Protein AF-A0A1E5QWQ0-F1 (afdb_monomer_lite)

pLDDT: mean 81.3, std 10.13, range [53.28, 96.44]

Radius of gyration: 45.17 Å; chains: 1; bounding box: 93×36×106 Å

Secondary structure (DSSP, 8-state):
-HHHHHHHHHHHHHHHHHHHHHHHSPPGGGG-TT-THHHHHHHHHHHHHTSSSSHHHHHHHHHHHHHHHHHHHHHHHHIIIIIHHHHHHHHIIIIIHHHHHHHHHHHHHHHHHHHHHHHHHHHHHHHHHHHHHHHHHHHHHHHHHHHHHHHHHHHHHHHHTT-TT-PPPPPP---

Sequence (175 aa):
MQNLQTKLLYALQSEASTECDRYVRESPQFYSEGTFSIYQFRETLKQTSQAYDSSAMVESEPAIRQLLRLDFEPKIDRTIRQVFRQTINQTIKTNLIPMAKQMADNILQKYDVARENLKQTLEQEAKEKIAYNQQLTQKLKSDGIIYNQAVTNINSCLEAMEINGHDLPLVNIID

Foldseek 3Di:
DVVLVVVLCVLVVVLVVVLVVVLVDFDVVLVDPPPPLPVVLVVLVVVCVPDPDCVSVVVCVVVNVVSSCVRNVVSVVCCVPPNVVVSVVCCCVPRVPVVVVVVVVVVVVCVVVVVVVVVVVVVVVVVVVVVVVVVVLVVVLVVLVVVQVVQVVVQVVCVVVVVPDDRDDRDDNDD

Structure (mmCIF, N/CA/C/O backbone):
data_AF-A0A1E5QWQ0-F1
#
_entry.id   AF-A0A1E5QWQ0-F1
#
loop_
_atom_site.group_PDB
_atom_site.id
_atom_site.type_symbol
_atom_site.label_atom_id
_atom_site.label_alt_id
_atom_site.label_comp_id
_atom_site.label_asym_id
_atom_site.label_entity_id
_atom_site.label_seq_id
_atom_site.pdbx_PDB_ins_code
_atom_site.Cartn_x
_atom_site.Cartn_y
_atom_site.Cartn_z
_atom_site.occupancy
_atom_site.B_iso_or_equiv
_atom_site.auth_seq_id
_atom_site.auth_comp_id
_atom_site.auth_asym_id
_atom_site.auth_atom_id
_atom_site.pdbx_PDB_model_num
ATOM 1 N N . MET A 1 1 ? -4.546 1.358 -3.310 1.00 57.16 1 MET A N 1
ATOM 2 C CA . MET A 1 1 ? -4.169 1.632 -1.903 1.00 57.16 1 MET A CA 1
ATOM 3 C C . MET A 1 1 ? -5.272 2.327 -1.110 1.00 57.16 1 MET A C 1
ATOM 5 O O . MET A 1 1 ? -5.602 1.829 -0.047 1.00 57.16 1 MET A O 1
ATOM 9 N N . GLN A 1 2 ? -5.895 3.396 -1.620 1.00 66.81 2 GLN A N 1
ATOM 10 C CA . GLN A 1 2 ? -6.955 4.134 -0.906 1.00 66.81 2 GLN A CA 1
ATOM 11 C C . GLN A 1 2 ? -8.109 3.249 -0.398 1.00 66.81 2 GLN A C 1
ATOM 13 O O . GLN A 1 2 ? -8.475 3.333 0.765 1.00 66.81 2 GLN A O 1
ATOM 18 N N . ASN A 1 3 ? -8.597 2.310 -1.217 1.00 73.56 3 ASN A N 1
ATOM 19 C CA . ASN A 1 3 ? -9.657 1.370 -0.819 1.00 73.56 3 ASN A CA 1
ATOM 20 C C . ASN A 1 3 ? -9.264 0.490 0.393 1.00 73.56 3 ASN A C 1
ATOM 22 O O . ASN A 1 3 ? -10.087 0.243 1.270 1.00 73.56 3 ASN A O 1
ATOM 26 N N . LEU A 1 4 ? -7.990 0.077 0.476 1.00 68.88 4 LEU A N 1
ATOM 27 C CA . LEU A 1 4 ? -7.459 -0.712 1.595 1.00 68.88 4 LEU A CA 1
ATOM 28 C C . LEU A 1 4 ? -7.477 0.108 2.888 1.00 68.88 4 LEU A C 1
ATOM 30 O O . LEU A 1 4 ? -7.947 -0.362 3.919 1.00 68.88 4 LEU A O 1
ATOM 34 N N . GLN A 1 5 ? -6.994 1.348 2.810 1.00 72.06 5 GLN A N 1
ATOM 35 C CA . GLN A 1 5 ? -6.960 2.263 3.943 1.00 72.06 5 GLN A CA 1
ATOM 36 C C . GLN A 1 5 ? -8.375 2.576 4.445 1.00 72.06 5 GLN A C 1
ATOM 38 O O . GLN A 1 5 ? -8.621 2.502 5.645 1.00 72.06 5 GLN A O 1
ATOM 43 N N . THR A 1 6 ? -9.324 2.845 3.543 1.00 82.81 6 THR A N 1
ATOM 44 C CA . THR A 1 6 ? -10.722 3.116 3.908 1.00 82.81 6 THR A CA 1
ATOM 45 C C . THR A 1 6 ? -11.379 1.916 4.585 1.00 82.81 6 THR A C 1
ATOM 47 O O . THR A 1 6 ? -12.018 2.078 5.620 1.00 82.81 6 THR A O 1
ATOM 50 N N . LYS A 1 7 ? -11.197 0.700 4.053 1.00 76.00 7 LYS A N 1
ATOM 51 C CA . LYS A 1 7 ? -11.762 -0.516 4.660 1.00 76.00 7 LYS A CA 1
ATOM 52 C C . LYS A 1 7 ? -11.126 -0.854 6.006 1.00 76.00 7 LYS A C 1
ATOM 54 O O . LYS A 1 7 ? -11.833 -1.299 6.904 1.00 76.00 7 LYS A O 1
ATOM 59 N N . LEU A 1 8 ? -9.820 -0.627 6.156 1.00 74.00 8 LEU A N 1
ATOM 60 C CA . LEU A 1 8 ? -9.128 -0.789 7.434 1.00 74.00 8 LEU A CA 1
ATOM 61 C C . LEU A 1 8 ? -9.683 0.178 8.482 1.00 74.00 8 LEU A C 1
ATOM 63 O O . LEU A 1 8 ? -10.039 -0.249 9.576 1.00 74.00 8 LEU A O 1
ATOM 67 N N . LEU A 1 9 ? -9.773 1.465 8.134 1.00 82.31 9 LEU A N 1
ATOM 68 C CA . LEU A 1 9 ? -10.315 2.494 9.017 1.00 82.31 9 LEU A CA 1
ATOM 69 C C . LEU A 1 9 ? -11.755 2.173 9.410 1.00 82.31 9 LEU A C 1
ATOM 71 O O . LEU A 1 9 ? -12.080 2.241 10.588 1.00 82.31 9 LEU A O 1
ATOM 75 N N . TYR A 1 10 ? -12.583 1.745 8.454 1.00 85.19 10 TYR A N 1
ATOM 76 C CA . TYR A 1 10 ? -13.960 1.348 8.726 1.00 85.19 10 TYR A CA 1
ATOM 77 C C . TYR A 1 10 ? -14.046 0.155 9.686 1.00 85.19 10 TYR A C 1
ATOM 79 O O . TYR A 1 10 ? -14.800 0.207 10.652 1.00 85.19 10 TYR A O 1
ATOM 87 N N . ALA A 1 11 ? -13.254 -0.899 9.461 1.00 77.12 11 ALA A N 1
ATOM 88 C CA . ALA A 1 11 ? -13.236 -2.067 10.341 1.00 77.12 11 ALA A CA 1
ATOM 89 C C . ALA A 1 11 ? -12.795 -1.692 11.764 1.00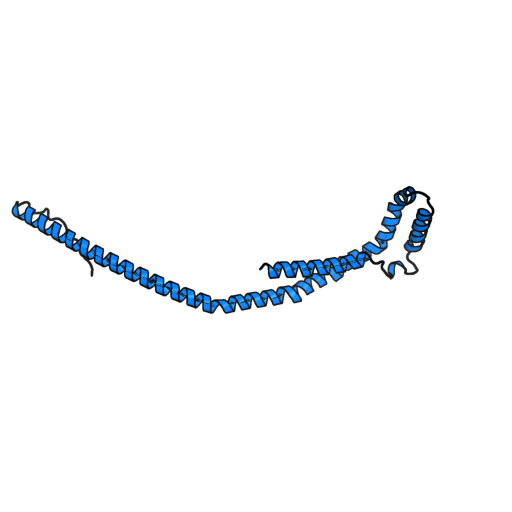 77.12 11 ALA A C 1
ATOM 91 O O . ALA A 1 11 ? -13.459 -2.051 12.729 1.00 77.12 11 ALA A O 1
ATOM 92 N N . LEU A 1 12 ? -11.722 -0.907 11.897 1.00 77.75 12 LEU A N 1
ATOM 93 C CA . LEU A 1 12 ? -11.245 -0.435 13.198 1.00 77.75 12 LEU A CA 1
ATOM 94 C C . LEU A 1 12 ? -12.269 0.467 13.895 1.00 77.75 12 LEU A C 1
ATOM 96 O O . LEU A 1 12 ? -12.480 0.329 15.096 1.00 77.75 12 LEU A O 1
ATOM 100 N N . GLN A 1 13 ? -12.916 1.366 13.154 1.00 83.81 13 GLN A N 1
ATOM 101 C CA . GLN A 1 13 ? -13.923 2.273 13.694 1.00 83.81 13 GLN A CA 1
ATOM 102 C C . GLN A 1 13 ? -15.173 1.516 14.148 1.00 83.81 13 GLN A C 1
ATOM 104 O O . GLN A 1 13 ? -15.656 1.765 15.245 1.00 83.81 13 GLN A O 1
ATOM 109 N N . SER A 1 14 ? -15.660 0.564 13.350 1.00 82.44 14 SER A N 1
ATOM 110 C CA . SER A 1 14 ? -16.807 -0.280 13.703 1.00 82.44 14 SER A CA 1
ATOM 111 C C . SER A 1 14 ? -16.547 -1.076 14.984 1.00 82.44 14 SER A C 1
ATOM 113 O O . SER A 1 14 ? -17.401 -1.141 15.870 1.00 82.44 14 SER A O 1
ATOM 115 N N . GLU A 1 15 ? -15.355 -1.656 15.108 1.00 77.50 15 GLU A N 1
ATOM 116 C CA . GLU A 1 15 ? -14.959 -2.411 16.297 1.00 77.50 15 GLU A CA 1
ATOM 117 C C . GLU A 1 15 ? -14.798 -1.507 17.523 1.00 77.50 15 GLU A C 1
ATOM 119 O O . GLU A 1 15 ? -15.318 -1.815 18.594 1.00 77.50 15 GLU A O 1
ATOM 124 N N . ALA A 1 16 ? -14.160 -0.345 17.362 1.00 76.19 16 ALA A N 1
ATOM 125 C CA . ALA A 1 16 ? -14.047 0.644 18.428 1.00 76.19 16 ALA A CA 1
ATOM 126 C C . ALA A 1 16 ? -15.427 1.134 18.897 1.00 76.19 16 ALA A C 1
ATOM 128 O O . ALA A 1 16 ? -15.674 1.195 20.097 1.00 76.19 16 ALA A O 1
ATOM 129 N N . SER A 1 17 ? -16.352 1.421 17.975 1.00 80.12 17 SER A N 1
ATOM 130 C CA . SER A 1 17 ? -17.729 1.807 18.303 1.00 80.12 17 SER A CA 1
ATOM 131 C C . SER A 1 17 ? -18.486 0.701 19.041 1.00 80.12 17 SER A C 1
ATOM 133 O O . SER A 1 17 ? -19.206 0.992 19.994 1.00 80.12 17 SER A O 1
ATOM 135 N N . THR A 1 18 ? -18.294 -0.560 18.646 1.00 76.50 18 THR A N 1
ATOM 136 C CA . THR A 1 18 ? -18.911 -1.717 19.316 1.00 76.50 18 THR A CA 1
ATOM 137 C C . THR A 1 18 ? -18.404 -1.877 20.748 1.00 76.50 18 THR A C 1
ATOM 139 O O . THR A 1 18 ? -19.190 -2.148 21.655 1.00 76.50 18 THR A O 1
ATOM 142 N N . GLU A 1 19 ? -17.107 -1.665 20.979 1.00 73.25 19 GLU A N 1
ATOM 143 C CA . GLU A 1 19 ? -16.548 -1.652 22.332 1.00 73.25 19 GLU A CA 1
ATOM 144 C C . GLU A 1 19 ? -17.023 -0.445 23.145 1.00 73.25 19 GLU A C 1
ATOM 146 O O . GLU A 1 19 ? -17.374 -0.604 24.312 1.00 73.25 19 GLU A O 1
ATOM 151 N N . CYS A 1 20 ? -17.118 0.743 22.540 1.00 71.75 20 CYS A N 1
ATOM 152 C CA . CYS A 1 20 ? -17.672 1.934 23.188 1.00 71.75 20 CYS A CA 1
ATOM 153 C C . CYS A 1 20 ? -19.104 1.712 23.706 1.00 71.75 20 CYS A C 1
ATOM 155 O O . CYS A 1 20 ? -19.395 2.082 24.843 1.00 71.75 20 CYS A O 1
ATOM 157 N N . ASP A 1 21 ? -19.973 1.056 22.928 1.00 73.06 21 ASP A N 1
ATOM 158 C CA . ASP A 1 21 ? -21.359 0.761 23.335 1.00 73.06 21 ASP A CA 1
ATOM 159 C C . ASP A 1 21 ? -21.428 -0.115 24.603 1.00 73.06 21 ASP A C 1
ATOM 161 O O . ASP A 1 21 ? -22.299 0.062 25.457 1.00 73.06 21 ASP A O 1
A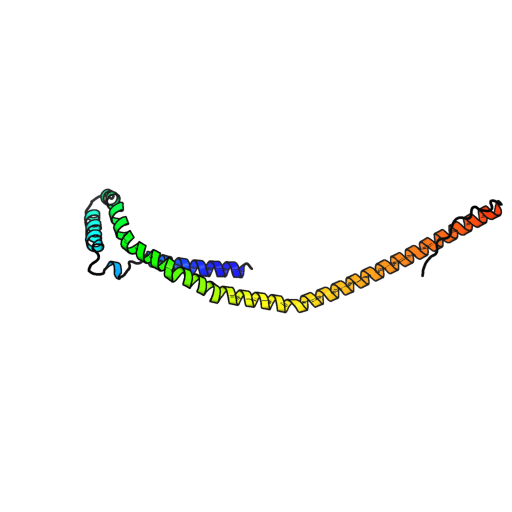TOM 165 N N . ARG A 1 22 ? -20.456 -1.018 24.797 1.00 69.19 22 ARG A N 1
ATOM 166 C CA . ARG A 1 22 ? -20.378 -1.878 25.994 1.00 69.19 22 ARG A CA 1
ATOM 167 C C . ARG A 1 22 ? -20.057 -1.109 27.275 1.00 69.19 22 ARG A C 1
ATOM 169 O O . ARG A 1 22 ? -20.392 -1.586 28.356 1.00 69.19 22 ARG A O 1
ATOM 176 N N . TYR A 1 23 ? -19.430 0.062 27.175 1.00 68.25 23 TYR A N 1
ATOM 177 C CA . TYR A 1 23 ? -19.156 0.910 28.336 1.00 68.25 23 TYR A CA 1
ATOM 178 C C . TYR A 1 23 ? -20.356 1.765 28.746 1.00 68.25 23 TYR A C 1
ATOM 180 O O . TYR A 1 23 ? -20.476 2.095 29.921 1.00 68.25 23 TYR A O 1
ATOM 188 N N . VAL A 1 24 ? -21.252 2.087 27.806 1.00 67.94 24 VAL A N 1
ATOM 189 C CA . VAL A 1 24 ? -22.477 2.860 28.078 1.00 67.94 24 VAL A CA 1
ATOM 190 C C . VAL A 1 24 ? -23.527 2.005 28.794 1.00 67.94 24 VAL A C 1
ATOM 192 O O . VAL A 1 24 ? -24.307 2.515 29.593 1.00 67.94 24 VAL A O 1
ATOM 195 N N . ARG A 1 25 ? -23.543 0.6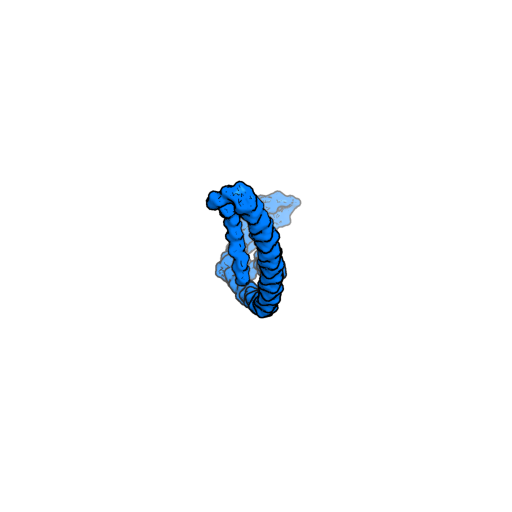93 28.539 1.00 68.31 25 ARG A N 1
ATOM 196 C CA . ARG A 1 25 ? -24.483 -0.238 29.174 1.00 68.31 25 ARG A CA 1
ATOM 197 C C . ARG A 1 25 ? -23.945 -0.723 30.512 1.00 68.31 25 ARG A C 1
ATOM 199 O O . ARG A 1 25 ? -22.837 -1.247 30.575 1.00 68.31 25 ARG A O 1
ATOM 206 N N . GLU A 1 26 ? -24.733 -0.609 31.572 1.00 64.69 26 GLU A N 1
ATOM 207 C CA . GLU A 1 26 ? -24.395 -1.153 32.892 1.00 64.69 26 GLU A CA 1
ATOM 208 C C . GLU A 1 26 ? -24.210 -2.677 32.832 1.00 64.69 26 GLU A C 1
ATOM 210 O O . GLU A 1 26 ? -24.914 -3.386 32.107 1.00 64.69 26 GLU A O 1
ATOM 215 N N . SER A 1 27 ? -23.227 -3.190 33.573 1.00 68.19 27 SER A N 1
ATOM 216 C CA . SER A 1 27 ? -22.983 -4.630 33.633 1.00 68.19 27 SER A CA 1
ATOM 217 C C . SER A 1 27 ? -24.049 -5.326 34.490 1.00 68.19 27 SER A C 1
ATOM 219 O O . SER A 1 27 ? -24.392 -4.806 35.549 1.00 68.19 27 SER A O 1
ATOM 221 N N . PRO A 1 28 ? -24.530 -6.535 34.151 1.00 69.00 28 PRO A N 1
ATOM 222 C CA . PRO A 1 28 ? -25.402 -7.306 35.044 1.00 69.00 28 PRO A CA 1
ATOM 223 C C . PRO A 1 28 ? -24.767 -7.564 36.420 1.00 69.00 28 PRO A C 1
ATOM 225 O O . PRO A 1 28 ? -25.462 -7.613 37.429 1.00 69.00 28 PRO A O 1
ATOM 228 N N . GLN A 1 29 ? -23.436 -7.683 36.462 1.00 66.12 29 GLN A N 1
ATOM 229 C CA . GLN A 1 29 ? -22.648 -7.834 37.688 1.00 66.12 29 GLN A CA 1
ATOM 230 C C . GLN A 1 29 ? -22.660 -6.580 38.564 1.00 66.12 29 GLN A C 1
ATOM 232 O O . GLN A 1 29 ? -22.379 -6.680 39.751 1.00 66.12 29 GLN A O 1
ATOM 237 N N . PHE A 1 30 ? -23.020 -5.416 38.018 1.00 63.84 30 PHE A N 1
ATOM 238 C CA . PHE A 1 30 ? -23.282 -4.238 38.836 1.00 63.84 30 PHE A CA 1
ATOM 239 C C . PHE A 1 30 ? -24.388 -4.549 39.853 1.00 63.84 30 PHE A C 1
ATOM 241 O O . PHE A 1 30 ? -24.268 -4.175 41.011 1.00 63.84 30 PHE A O 1
ATOM 248 N N . TYR A 1 31 ? -25.402 -5.322 39.438 1.00 65.31 31 TYR A N 1
ATOM 249 C CA . TYR A 1 31 ? -26.615 -5.665 40.185 1.00 65.31 31 TYR A CA 1
ATOM 250 C C . TYR A 1 31 ? -26.532 -6.898 41.090 1.00 65.31 31 TYR A C 1
ATOM 252 O O . TYR A 1 31 ? -27.530 -7.243 41.722 1.00 65.31 31 TYR A O 1
ATOM 260 N N . SER A 1 32 ? -25.384 -7.573 41.171 1.00 64.19 32 SER A N 1
ATOM 261 C CA . SER A 1 32 ? -25.263 -8.797 41.969 1.00 64.19 32 SER A CA 1
ATOM 262 C C . SER A 1 32 ? -25.294 -8.530 43.479 1.00 64.19 32 SER A C 1
ATOM 264 O O . SER A 1 32 ? -24.648 -7.607 43.972 1.00 64.19 32 SER A O 1
ATOM 266 N N . GLU A 1 33 ? -26.007 -9.370 44.233 1.00 53.28 33 GLU A N 1
ATOM 267 C CA . GLU A 1 33 ? -25.993 -9.329 45.699 1.00 53.28 33 GLU A CA 1
ATOM 268 C C . GLU A 1 33 ? -24.575 -9.599 46.236 1.00 53.28 33 GLU A C 1
ATOM 270 O O . GLU A 1 33 ? -23.920 -10.562 45.840 1.00 53.28 33 GLU A O 1
ATOM 275 N N . GLY A 1 34 ? -24.089 -8.730 47.133 1.00 55.25 34 GLY A N 1
ATOM 276 C CA . GLY A 1 34 ? -22.749 -8.819 47.735 1.00 55.25 34 GLY A CA 1
ATOM 277 C C . GLY A 1 34 ? -21.770 -7.714 47.321 1.00 55.25 34 GLY A C 1
ATOM 278 O O . GLY A 1 34 ? -20.736 -7.548 47.967 1.00 55.25 34 GLY A O 1
ATOM 279 N N . THR A 1 35 ? -22.091 -6.895 46.315 1.00 58.75 35 THR A N 1
ATOM 280 C CA . THR A 1 35 ? -21.327 -5.675 46.017 1.00 58.75 35 THR A CA 1
ATOM 281 C C . THR A 1 35 ? -21.848 -4.505 46.852 1.00 58.75 35 THR A C 1
ATOM 283 O O . THR A 1 35 ? -22.949 -4.003 46.628 1.00 58.75 35 THR A O 1
ATOM 286 N N . PHE A 1 36 ? -21.039 -4.044 47.812 1.00 56.84 36 PHE A N 1
ATOM 287 C CA . PHE A 1 36 ? -21.330 -2.928 48.734 1.00 56.84 36 PHE A CA 1
ATOM 288 C C . PHE A 1 36 ? -21.712 -1.606 48.017 1.00 56.84 36 PHE A C 1
ATOM 290 O O . PHE A 1 36 ? -22.299 -0.705 48.612 1.00 56.84 36 PHE A O 1
ATOM 297 N N . SER A 1 37 ? -21.408 -1.507 46.720 1.00 61.94 37 SER A N 1
ATOM 298 C CA . SER A 1 37 ? -21.498 -0.310 45.887 1.00 61.94 37 SER A CA 1
ATOM 299 C C . SER A 1 37 ? -22.902 0.069 45.422 1.00 61.94 37 SER A C 1
ATOM 301 O O . SER A 1 37 ? -23.175 1.259 45.316 1.00 61.94 37 SER A O 1
ATOM 303 N N . ILE A 1 38 ? -23.821 -0.871 45.164 1.00 65.75 38 ILE A N 1
ATOM 304 C CA . ILE A 1 38 ? -25.124 -0.502 44.572 1.00 65.75 38 ILE A CA 1
ATOM 305 C C . ILE A 1 38 ? -26.049 0.193 45.553 1.00 65.75 38 ILE A C 1
ATOM 307 O O . ILE A 1 38 ? -26.751 1.132 45.181 1.00 65.75 38 ILE A O 1
ATOM 311 N N . TYR A 1 39 ? -26.079 -0.282 46.796 1.00 68.81 39 TYR A N 1
ATOM 312 C CA . TYR A 1 39 ? -26.922 0.324 47.814 1.00 68.81 39 TYR A CA 1
ATOM 313 C C . TYR A 1 39 ? -26.453 1.755 48.095 1.00 68.81 39 TYR A C 1
ATOM 315 O O . TYR A 1 39 ? -27.258 2.683 48.076 1.00 68.81 39 TYR A O 1
ATOM 323 N N . GLN A 1 40 ? -25.136 1.938 48.246 1.00 70.25 40 GLN A N 1
ATOM 324 C CA . GLN A 1 40 ? -24.524 3.256 48.397 1.00 70.25 40 GLN A CA 1
ATOM 325 C C . GLN A 1 40 ? -24.774 4.140 47.173 1.00 70.25 40 GLN A C 1
ATOM 327 O O . GLN A 1 40 ? -25.169 5.283 47.338 1.00 70.25 40 GLN A O 1
ATOM 332 N N . PHE A 1 41 ? -24.650 3.609 45.956 1.00 73.56 41 PHE A N 1
ATOM 333 C CA . PHE A 1 41 ? -24.923 4.354 44.726 1.00 73.56 41 PHE A CA 1
ATOM 334 C C . PHE A 1 41 ? -26.373 4.809 44.607 1.00 73.56 41 PHE A C 1
ATOM 336 O O . PHE A 1 41 ? -26.629 5.976 44.317 1.00 73.56 41 PHE A O 1
ATOM 343 N N . ARG A 1 42 ? -27.327 3.916 44.885 1.00 72.56 42 ARG A N 1
ATOM 344 C CA . ARG A 1 42 ? -28.754 4.251 44.881 1.00 72.56 42 ARG A CA 1
ATOM 345 C C . ARG A 1 42 ? -29.084 5.291 45.938 1.00 72.56 42 ARG A C 1
ATOM 347 O O . ARG A 1 42 ? -29.846 6.200 45.632 1.00 72.56 42 ARG A O 1
ATOM 354 N N . GLU A 1 43 ? -28.509 5.199 47.136 1.00 74.75 43 GLU A N 1
ATOM 355 C CA . GLU A 1 43 ? -28.755 6.217 48.158 1.00 74.75 43 GLU A CA 1
ATOM 356 C C . GLU A 1 43 ? -28.065 7.550 47.862 1.00 74.75 43 GLU A C 1
ATOM 358 O O . GLU A 1 43 ? -28.693 8.591 48.028 1.00 74.75 43 GLU A O 1
ATOM 363 N N . THR A 1 44 ? -26.845 7.564 47.320 1.00 77.19 44 THR A N 1
ATOM 364 C CA . THR A 1 44 ? -26.197 8.808 46.874 1.00 77.19 44 THR A CA 1
ATOM 365 C C . THR A 1 44 ? -26.992 9.481 45.747 1.00 77.19 44 THR A C 1
ATOM 367 O O . THR A 1 44 ? -27.207 10.693 45.778 1.00 77.19 44 THR A O 1
ATOM 370 N N . LEU A 1 45 ? -27.513 8.717 44.779 1.00 75.12 45 LEU A N 1
ATOM 371 C CA . LEU A 1 45 ? -28.387 9.261 43.731 1.00 75.12 45 LEU A CA 1
ATOM 372 C C . LEU A 1 45 ? -29.743 9.730 44.276 1.00 75.12 45 LEU A C 1
ATOM 374 O O . LEU A 1 45 ? -30.259 10.767 43.869 1.00 75.12 45 LEU A O 1
ATOM 378 N N . LYS A 1 46 ? -30.322 8.999 45.228 1.00 77.25 46 LYS A N 1
ATOM 379 C CA . LYS A 1 46 ? -31.591 9.374 45.855 1.00 77.25 46 LYS A CA 1
ATOM 380 C C . LYS A 1 46 ? -31.450 10.655 46.678 1.00 77.25 46 LYS A C 1
ATOM 382 O O . LYS A 1 46 ? -32.286 11.541 46.535 1.00 77.25 46 LYS A O 1
ATOM 387 N N . GLN A 1 47 ? -30.383 10.794 47.463 1.00 75.62 47 GLN A N 1
ATOM 388 C CA . GLN A 1 47 ? -30.082 12.002 48.238 1.00 75.62 47 GLN A CA 1
ATOM 389 C C . GLN A 1 47 ? -29.848 13.220 47.339 1.00 75.62 47 GLN A C 1
ATOM 391 O O . GLN A 1 47 ? -30.400 14.285 47.599 1.00 75.62 47 GLN A O 1
ATOM 396 N N . THR A 1 48 ? -29.107 13.058 46.242 1.00 77.75 48 THR A N 1
ATOM 397 C CA . THR A 1 48 ? -28.882 14.147 45.275 1.00 77.75 48 THR A CA 1
ATOM 398 C C . THR A 1 48 ? -30.146 14.542 44.521 1.00 77.75 48 THR A C 1
ATOM 400 O O . THR A 1 48 ? -30.360 15.724 44.281 1.00 77.75 48 THR A O 1
ATOM 403 N N . SER A 1 49 ? -31.022 13.585 44.205 1.00 72.25 49 SER A N 1
ATOM 404 C CA . SER A 1 49 ? -32.301 13.853 43.530 1.00 72.25 49 SER A CA 1
ATOM 405 C C . SER A 1 49 ? -33.355 14.545 44.407 1.00 72.25 49 SER A C 1
ATOM 407 O O . SER A 1 49 ? -34.346 15.048 43.886 1.00 72.25 49 SER A O 1
ATOM 409 N N . GLN A 1 50 ? -33.163 14.559 45.732 1.00 75.88 50 GLN A N 1
ATOM 410 C CA . GLN A 1 50 ? -34.049 15.238 46.686 1.00 75.88 50 GLN A CA 1
ATOM 411 C C . GLN A 1 50 ? -33.681 16.713 46.901 1.00 75.88 50 GLN A C 1
ATOM 413 O O . GLN A 1 50 ? -34.452 17.448 47.521 1.00 75.88 50 GLN A O 1
ATOM 418 N N . ALA A 1 51 ? -32.521 17.150 46.405 1.00 73.81 51 ALA A N 1
ATOM 419 C CA . ALA A 1 51 ? -32.121 18.547 46.444 1.00 73.81 51 ALA A CA 1
ATOM 420 C C . ALA A 1 51 ? -32.862 19.356 45.367 1.00 73.81 51 ALA A C 1
ATOM 422 O O . ALA A 1 51 ? -33.078 18.890 44.251 1.00 73.81 51 ALA A O 1
ATOM 423 N N . TYR A 1 52 ? -33.250 20.587 45.707 1.00 68.06 52 TYR A N 1
ATOM 424 C CA . TYR A 1 52 ? -33.966 21.489 44.796 1.00 68.06 52 TYR A CA 1
ATOM 425 C C . TYR A 1 52 ? -33.050 22.185 43.774 1.00 68.06 52 TYR A C 1
ATOM 427 O O . TYR A 1 52 ? -33.552 22.832 42.855 1.00 68.06 52 TYR A O 1
ATOM 435 N N . ASP A 1 53 ? -31.726 22.070 43.919 1.00 76.38 53 ASP A N 1
ATOM 436 C CA . ASP A 1 53 ? -30.733 22.680 43.039 1.00 76.38 53 ASP A CA 1
ATOM 437 C C . ASP A 1 53 ? -29.690 21.661 42.539 1.00 76.38 53 ASP A C 1
ATOM 439 O O . ASP A 1 53 ? -29.587 20.529 43.012 1.00 76.38 53 ASP A O 1
ATOM 443 N N . SER A 1 54 ? -28.896 22.063 41.545 1.00 76.25 54 SER A N 1
ATOM 444 C CA . SER A 1 54 ? -27.837 21.216 40.987 1.00 76.25 54 SER A CA 1
ATOM 445 C C . SER A 1 54 ? -26.583 21.144 41.867 1.00 76.25 54 SER A C 1
ATOM 447 O O . SER A 1 54 ? -25.646 20.428 41.512 1.00 76.25 54 SER A O 1
ATOM 449 N N . SER A 1 55 ? -26.516 21.889 42.978 1.00 78.31 55 SER A N 1
ATOM 450 C CA . SER A 1 55 ? -25.303 21.983 43.800 1.00 78.31 55 SER A CA 1
ATOM 451 C C . SER A 1 55 ? -25.022 20.666 44.529 1.00 78.31 55 SER A C 1
ATOM 453 O O . SER A 1 55 ? -23.893 20.180 44.493 1.00 78.31 55 SER A O 1
ATOM 455 N N . ALA A 1 56 ? -26.064 19.991 45.020 1.00 77.25 56 ALA A N 1
ATOM 456 C CA . ALA A 1 56 ? -25.947 18.661 45.621 1.00 77.25 56 ALA A CA 1
ATOM 457 C C . ALA A 1 56 ? -25.404 17.600 44.642 1.00 77.25 56 ALA A C 1
ATOM 459 O O . ALA A 1 56 ? -24.649 16.707 45.037 1.00 77.25 56 ALA A O 1
ATOM 460 N N . MET A 1 57 ? -25.750 17.704 43.351 1.00 76.75 57 MET A N 1
ATOM 461 C CA . MET A 1 57 ? -25.202 16.837 42.298 1.00 76.75 57 MET A CA 1
ATOM 462 C C . MET A 1 57 ? -23.705 17.078 42.081 1.00 76.75 57 MET A C 1
ATOM 464 O O . MET A 1 57 ? -22.962 16.115 41.907 1.00 76.75 57 MET A O 1
ATOM 468 N N . VAL A 1 58 ? -23.260 18.338 42.116 1.00 80.81 58 VAL A N 1
ATOM 469 C CA . VAL A 1 58 ? -21.837 18.695 41.984 1.00 80.81 58 VAL A CA 1
ATOM 470 C C . VAL A 1 58 ? -21.040 18.196 43.191 1.00 80.81 58 VAL A C 1
ATOM 472 O O . VAL A 1 58 ? -19.981 17.598 43.024 1.00 80.81 58 VAL A O 1
ATOM 475 N N . GLU A 1 59 ? -21.567 18.361 44.403 1.00 81.50 59 GLU A N 1
ATOM 476 C CA . GLU A 1 59 ? -20.913 17.887 45.630 1.00 81.50 59 GLU A CA 1
ATOM 477 C C . GLU A 1 59 ? -20.801 16.359 45.693 1.00 81.50 59 GLU A C 1
ATOM 479 O O . GLU A 1 59 ? -19.819 15.819 46.203 1.00 81.50 59 GLU A O 1
ATOM 484 N N . SER A 1 60 ? -21.781 15.651 45.132 1.00 81.19 60 SER A N 1
ATOM 485 C CA . SER A 1 60 ? -21.809 14.186 45.114 1.00 81.19 60 SER A CA 1
ATOM 486 C C . SER A 1 60 ? -21.124 13.568 43.893 1.00 81.19 60 SER A C 1
ATOM 488 O O . SER A 1 60 ? -20.936 12.348 43.856 1.00 81.19 60 SER A O 1
ATOM 490 N N . GLU A 1 61 ? -20.710 14.375 42.910 1.00 83.00 61 GLU A N 1
ATOM 491 C CA . GLU A 1 61 ? -20.002 13.923 41.706 1.00 83.00 61 GLU A CA 1
ATOM 492 C C . GLU A 1 61 ? -18.804 13.005 42.026 1.00 83.00 61 GLU A C 1
ATOM 494 O O . GLU A 1 61 ? -18.695 11.946 41.399 1.00 83.00 61 GLU A O 1
ATOM 499 N N . PRO A 1 62 ? -17.929 13.310 43.010 1.00 83.69 62 PRO A N 1
ATOM 500 C CA . PRO A 1 62 ? -16.775 12.462 43.308 1.00 83.69 62 PRO A CA 1
ATOM 501 C C . PRO A 1 62 ? -17.178 11.060 43.781 1.00 83.69 62 PRO A C 1
ATOM 503 O O . PRO A 1 62 ? -16.589 10.066 43.349 1.00 83.69 62 PRO A O 1
ATOM 506 N N . ALA A 1 63 ? -18.212 10.969 44.624 1.00 79.81 63 ALA A N 1
ATOM 507 C CA . ALA A 1 63 ? -18.728 9.703 45.139 1.00 79.81 63 ALA A CA 1
ATOM 508 C C . ALA A 1 63 ? -19.402 8.884 44.029 1.00 79.81 63 ALA A C 1
ATOM 510 O O . ALA A 1 63 ? -19.119 7.695 43.873 1.00 79.81 63 ALA A O 1
ATOM 511 N N . ILE A 1 64 ? -20.222 9.535 43.196 1.00 78.38 64 ILE A N 1
ATOM 512 C CA . ILE A 1 64 ? -20.851 8.927 42.014 1.00 78.38 64 ILE A CA 1
ATOM 513 C C . ILE A 1 64 ? -19.774 8.378 41.068 1.00 78.38 64 ILE A C 1
ATOM 515 O O . ILE A 1 64 ? -19.856 7.228 40.634 1.00 78.38 64 ILE A O 1
ATOM 519 N N . ARG A 1 65 ? -18.716 9.154 40.799 1.00 81.31 65 ARG A N 1
ATOM 520 C CA . ARG A 1 65 ? -17.592 8.745 39.946 1.00 81.31 65 ARG A CA 1
ATOM 521 C C . ARG A 1 65 ? -16.850 7.536 40.517 1.00 81.31 65 ARG A C 1
ATOM 523 O O . ARG A 1 65 ? -16.505 6.628 39.763 1.00 81.31 65 ARG A O 1
ATOM 530 N N . GLN A 1 66 ? -16.610 7.501 41.827 1.00 78.06 66 GLN A N 1
ATOM 531 C CA . GLN A 1 66 ? -15.933 6.382 42.487 1.00 78.06 66 GLN A CA 1
ATOM 532 C C . GLN A 1 66 ? -16.765 5.094 42.450 1.00 78.06 66 GLN A C 1
ATOM 534 O O . GLN A 1 66 ? -16.211 4.008 42.299 1.00 78.06 66 GLN A O 1
ATOM 539 N N . LEU A 1 67 ? -18.088 5.212 42.527 1.00 76.25 67 LEU A N 1
ATOM 540 C CA . LEU A 1 67 ? -19.004 4.078 42.442 1.00 76.25 67 LEU A CA 1
ATOM 541 C C . LEU A 1 67 ? -19.135 3.550 41.010 1.00 76.25 67 LEU A C 1
ATOM 543 O O . LEU A 1 67 ? -19.053 2.342 40.802 1.00 76.25 67 LEU A O 1
ATOM 547 N N . LEU A 1 68 ? -19.238 4.439 40.017 1.00 75.81 68 LEU A N 1
ATOM 548 C CA . LEU A 1 68 ? -19.206 4.056 38.601 1.00 75.81 68 LEU A CA 1
ATOM 549 C C . LEU A 1 68 ? -17.879 3.385 38.233 1.00 75.81 68 LEU A C 1
ATOM 551 O O . LEU A 1 68 ? -17.858 2.412 37.483 1.00 75.81 68 LEU A O 1
ATOM 555 N N . ARG A 1 69 ? -16.762 3.845 38.804 1.00 78.19 69 ARG A N 1
ATOM 556 C CA . ARG A 1 69 ? -15.435 3.265 38.565 1.00 78.19 69 ARG A CA 1
ATOM 557 C C . ARG A 1 69 ? -15.378 1.758 38.842 1.00 78.19 69 ARG A C 1
ATOM 559 O O . ARG A 1 69 ? -14.693 1.053 38.108 1.00 78.19 69 ARG A O 1
ATOM 566 N N . LEU A 1 70 ? -16.135 1.263 39.822 1.00 75.56 70 LEU A N 1
ATOM 567 C CA . LEU A 1 70 ? -16.205 -0.166 40.151 1.00 75.56 70 LEU A CA 1
ATOM 568 C C . LEU A 1 70 ? -16.819 -1.015 39.026 1.00 75.56 70 LEU A C 1
ATOM 570 O O . LEU A 1 70 ? -16.477 -2.187 38.900 1.00 75.56 70 LEU A O 1
ATOM 574 N N . ASP A 1 71 ? -17.692 -0.434 38.201 1.00 74.56 71 ASP A N 1
ATOM 575 C CA . ASP A 1 71 ? -18.256 -1.089 37.014 1.00 74.56 71 ASP A CA 1
ATOM 576 C C . ASP A 1 71 ? -17.352 -0.914 35.781 1.00 74.56 71 ASP A C 1
ATOM 578 O O . ASP A 1 71 ? -17.185 -1.828 34.971 1.00 74.56 71 ASP A O 1
ATOM 582 N N . PHE A 1 72 ? -16.718 0.254 35.645 1.00 76.00 72 PHE A N 1
ATOM 583 C CA . PHE A 1 72 ? -15.864 0.569 34.499 1.00 76.00 72 PHE A CA 1
ATOM 584 C C . PHE A 1 72 ? -14.513 -0.156 34.519 1.00 76.00 72 PHE A C 1
ATOM 586 O O . PHE A 1 72 ? -14.058 -0.599 33.465 1.00 76.00 72 PHE A O 1
ATOM 593 N N . GLU A 1 73 ? -13.859 -0.303 35.675 1.00 79.00 73 GLU A N 1
ATOM 594 C CA . GLU A 1 73 ? -12.533 -0.935 35.759 1.00 79.00 73 GLU A CA 1
ATOM 595 C C . GLU A 1 73 ? -12.518 -2.385 35.241 1.00 79.00 73 GLU A C 1
ATOM 597 O O . GLU A 1 73 ? -11.691 -2.687 34.374 1.00 79.00 73 GLU A O 1
ATOM 602 N N . PRO A 1 74 ? -13.445 -3.275 35.652 1.00 78.69 74 PRO A N 1
ATOM 603 C CA . PRO A 1 74 ? -13.507 -4.636 35.122 1.00 78.69 74 PRO A CA 1
ATOM 604 C C . PRO A 1 74 ? -13.786 -4.681 33.616 1.00 78.69 74 PRO A C 1
ATOM 606 O O . PRO A 1 74 ? -13.248 -5.535 32.908 1.00 78.69 74 PRO A O 1
ATOM 609 N N . LYS A 1 75 ? -14.615 -3.759 33.106 1.00 78.94 75 LYS A N 1
ATOM 610 C CA . LYS A 1 75 ? -14.907 -3.652 31.670 1.00 78.94 75 LYS A CA 1
ATOM 611 C C . LYS A 1 75 ? -13.660 -3.258 30.888 1.00 78.94 75 LYS A C 1
ATOM 613 O O . LYS A 1 75 ? -13.346 -3.905 29.895 1.00 78.94 75 LYS A O 1
ATOM 618 N N . ILE A 1 76 ? -12.926 -2.248 31.358 1.00 78.38 76 ILE A N 1
ATOM 619 C CA . ILE A 1 76 ? -11.687 -1.786 30.720 1.00 78.38 76 ILE A CA 1
ATOM 620 C C . ILE A 1 76 ? -10.634 -2.901 30.735 1.00 78.38 76 ILE A C 1
ATOM 622 O O . ILE A 1 76 ? -10.032 -3.183 29.698 1.00 78.38 76 ILE A O 1
ATOM 626 N N . ASP A 1 77 ? -10.442 -3.578 31.872 1.00 80.81 77 ASP A N 1
ATOM 627 C CA . ASP A 1 77 ? -9.472 -4.673 31.986 1.00 80.81 77 ASP A CA 1
ATOM 628 C C . ASP A 1 77 ? -9.819 -5.831 31.036 1.00 80.81 77 ASP A C 1
ATOM 630 O O . ASP A 1 77 ? -8.955 -6.314 30.296 1.00 80.81 77 ASP A O 1
ATOM 634 N N . ARG A 1 78 ? -11.103 -6.207 30.952 1.00 81.06 78 ARG A N 1
ATOM 635 C CA . ARG A 1 78 ? -11.587 -7.211 29.995 1.00 81.06 78 ARG A CA 1
ATOM 636 C C . ARG A 1 78 ? -11.324 -6.795 28.550 1.00 81.06 78 ARG A C 1
ATOM 638 O O . ARG A 1 78 ? -10.836 -7.611 27.762 1.00 81.06 78 ARG A O 1
ATOM 645 N N . THR A 1 79 ? -11.625 -5.552 28.193 1.00 77.06 79 THR A N 1
ATOM 646 C CA . THR A 1 79 ? -11.419 -5.055 26.831 1.00 77.06 79 THR A CA 1
ATOM 647 C C . THR A 1 79 ? -9.948 -5.090 26.451 1.00 77.06 79 THR A C 1
ATOM 649 O O . THR A 1 79 ? -9.610 -5.615 25.392 1.00 77.06 79 THR A O 1
ATOM 652 N N . ILE A 1 80 ? -9.057 -4.625 27.328 1.00 72.88 80 ILE A N 1
ATOM 653 C CA . ILE A 1 80 ? -7.612 -4.621 27.071 1.00 72.88 80 ILE A CA 1
ATOM 654 C C . ILE A 1 80 ? -7.068 -6.051 26.965 1.00 72.88 80 ILE A C 1
ATOM 656 O O . ILE A 1 80 ? -6.331 -6.367 26.028 1.00 72.88 80 ILE A O 1
ATOM 660 N N . ARG A 1 81 ? -7.421 -6.931 27.912 1.00 75.88 81 ARG A N 1
ATOM 661 C CA . ARG A 1 81 ? -6.816 -8.269 28.010 1.00 75.88 81 ARG A CA 1
ATOM 662 C C . ARG A 1 81 ? -7.382 -9.276 27.022 1.00 75.88 81 ARG A C 1
ATOM 664 O O . ARG A 1 81 ? -6.635 -10.133 26.553 1.00 75.88 81 ARG A O 1
ATOM 671 N N . GLN A 1 82 ? -8.681 -9.216 26.742 1.00 77.81 82 GLN A N 1
ATOM 672 C CA . GLN A 1 82 ? -9.383 -10.282 26.022 1.00 77.81 82 GLN A CA 1
ATOM 673 C C . GLN A 1 82 ? -9.879 -9.822 24.656 1.00 77.81 82 GLN A C 1
ATOM 675 O O . GLN A 1 82 ? -9.667 -10.519 23.666 1.00 77.81 82 GLN A O 1
ATOM 680 N N . VAL A 1 83 ? -10.509 -8.649 24.583 1.00 75.94 83 VAL A N 1
ATOM 681 C CA . VAL A 1 83 ? -11.276 -8.280 23.389 1.00 75.94 83 VAL A CA 1
ATOM 682 C C . VAL A 1 83 ? -10.414 -7.576 22.350 1.00 75.94 83 VAL A C 1
ATOM 684 O O . VAL A 1 83 ? -10.322 -8.038 21.218 1.00 75.94 83 VAL A O 1
ATOM 687 N N . PHE A 1 84 ? -9.692 -6.527 22.739 1.00 74.19 84 PHE A N 1
ATOM 688 C CA . PHE A 1 84 ? -8.936 -5.678 21.819 1.00 74.19 84 PHE A CA 1
ATOM 689 C C . PHE A 1 84 ? -7.931 -6.474 20.978 1.00 74.19 84 PHE A C 1
ATOM 691 O O . PHE A 1 84 ? -7.905 -6.378 19.749 1.00 74.19 84 PHE A O 1
ATOM 698 N N . ARG A 1 85 ? -7.140 -7.337 21.629 1.00 73.12 85 ARG A N 1
ATOM 699 C CA . ARG A 1 85 ? -6.157 -8.183 20.940 1.00 73.12 85 ARG A CA 1
ATOM 700 C C . ARG A 1 85 ? -6.821 -9.172 19.983 1.00 73.12 85 ARG A C 1
ATOM 702 O O . ARG A 1 85 ? -6.315 -9.385 18.882 1.00 73.12 85 ARG A O 1
ATOM 709 N N . GLN A 1 86 ? -7.924 -9.794 20.394 1.00 80.81 86 GLN A N 1
ATOM 710 C CA . GLN A 1 86 ? -8.644 -10.756 19.564 1.00 80.81 86 GLN A CA 1
ATOM 711 C C . GLN A 1 86 ? -9.258 -10.070 18.342 1.00 80.81 86 GLN A C 1
ATOM 713 O O . GLN A 1 86 ? -9.075 -10.545 17.224 1.00 80.81 86 GLN A O 1
ATOM 718 N N . THR A 1 87 ? -9.901 -8.926 18.548 1.00 77.00 87 THR A N 1
ATOM 719 C CA . THR A 1 87 ? -10.524 -8.112 17.507 1.00 77.00 87 THR A CA 1
ATOM 720 C C . THR A 1 87 ? -9.513 -7.617 16.474 1.00 77.00 87 THR A C 1
ATOM 722 O O . THR A 1 87 ? -9.735 -7.774 15.270 1.00 77.00 87 THR A O 1
ATOM 725 N N . ILE A 1 88 ? -8.357 -7.102 16.908 1.00 75.69 88 ILE A N 1
ATOM 726 C CA . ILE A 1 88 ? -7.274 -6.718 15.990 1.00 75.69 88 ILE A CA 1
ATOM 727 C C . ILE A 1 88 ? -6.778 -7.929 15.203 1.00 75.69 88 ILE A C 1
ATOM 729 O O . ILE A 1 88 ? -6.671 -7.871 13.978 1.00 75.69 88 ILE A O 1
ATOM 733 N N . ASN A 1 89 ? -6.504 -9.044 15.882 1.00 80.44 89 ASN A N 1
ATOM 734 C CA . ASN A 1 89 ? -6.020 -10.251 15.218 1.00 80.44 89 ASN A CA 1
ATOM 735 C C . ASN A 1 89 ? -7.018 -10.774 14.183 1.00 80.44 89 ASN A C 1
ATOM 737 O O . ASN A 1 89 ? -6.611 -11.192 13.098 1.00 80.44 89 ASN A O 1
ATOM 741 N N . GLN A 1 90 ? -8.310 -10.744 14.507 1.00 82.62 90 GLN A N 1
ATOM 742 C CA . GLN A 1 90 ? -9.358 -11.171 13.595 1.00 82.62 90 GLN A CA 1
ATOM 743 C C . GLN A 1 90 ? -9.430 -10.234 12.391 1.00 82.62 90 GLN A C 1
ATOM 745 O O . GLN A 1 90 ? -9.376 -10.710 11.264 1.00 82.62 90 GLN A O 1
ATOM 750 N N . THR A 1 91 ? -9.412 -8.920 12.621 1.00 78.75 91 THR A N 1
ATOM 751 C CA . THR A 1 91 ? -9.399 -7.900 11.563 1.00 78.75 91 THR A CA 1
ATOM 752 C C . THR A 1 91 ? -8.211 -8.083 10.616 1.00 78.75 91 THR A C 1
ATOM 754 O O . THR A 1 91 ? -8.370 -8.037 9.394 1.00 78.75 91 THR A O 1
ATOM 757 N N . ILE A 1 92 ? -7.016 -8.350 11.152 1.00 80.69 92 ILE A N 1
ATOM 758 C CA . ILE A 1 92 ? -5.827 -8.623 10.338 1.00 80.69 92 ILE A CA 1
ATOM 759 C C . ILE A 1 92 ? -6.026 -9.895 9.503 1.00 80.69 92 ILE A C 1
ATOM 761 O O . ILE A 1 92 ? -5.777 -9.898 8.296 1.00 80.69 92 ILE A O 1
ATOM 765 N N . LYS A 1 93 ? -6.499 -10.978 10.127 1.00 85.25 93 LYS A N 1
ATOM 766 C CA . LYS A 1 93 ? -6.660 -12.277 9.465 1.00 85.25 93 LYS A CA 1
ATOM 767 C C . LYS A 1 93 ? -7.744 -12.286 8.395 1.00 85.25 93 LYS A C 1
ATOM 769 O O . LYS A 1 93 ? -7.520 -12.867 7.338 1.00 85.25 93 LYS A O 1
ATOM 774 N N . THR A 1 94 ? -8.904 -11.693 8.660 1.00 82.00 94 THR A N 1
ATOM 775 C CA . THR A 1 94 ? -10.065 -11.779 7.764 1.00 82.00 94 THR A CA 1
ATOM 776 C C . THR A 1 94 ? -10.055 -10.705 6.695 1.00 82.00 94 THR A C 1
ATOM 778 O O . THR A 1 94 ? -10.507 -10.960 5.584 1.00 82.00 94 THR A O 1
ATOM 781 N N . ASN A 1 95 ? -9.531 -9.517 7.006 1.00 75.12 95 ASN A N 1
ATOM 782 C CA . ASN A 1 95 ? -9.621 -8.380 6.098 1.00 75.12 95 ASN A CA 1
ATOM 783 C C . ASN A 1 95 ? -8.269 -8.135 5.421 1.00 75.12 95 ASN A C 1
ATOM 785 O O . ASN A 1 95 ? -8.169 -8.197 4.197 1.00 75.12 95 ASN A O 1
ATOM 789 N N . LEU A 1 96 ? -7.212 -7.892 6.201 1.00 76.69 96 LEU A N 1
ATOM 790 C CA . LEU A 1 96 ? -5.918 -7.464 5.655 1.00 76.69 96 LEU A CA 1
ATOM 791 C C . LEU A 1 96 ? -5.207 -8.559 4.854 1.00 76.69 96 LEU A C 1
ATOM 793 O O . LEU A 1 96 ? -4.777 -8.293 3.734 1.00 76.69 96 LEU A O 1
ATOM 797 N N . ILE A 1 97 ? -5.083 -9.777 5.394 1.00 84.75 97 ILE A N 1
ATOM 798 C CA . ILE A 1 97 ? -4.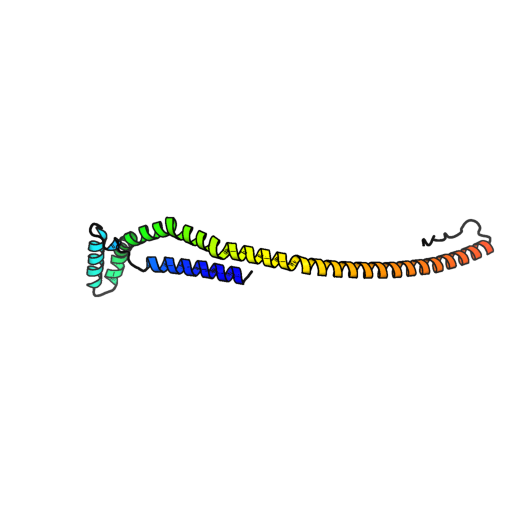329 -10.854 4.728 1.00 84.75 97 ILE A CA 1
ATOM 799 C C . ILE A 1 97 ? -4.941 -11.229 3.364 1.00 84.75 97 ILE A C 1
ATOM 801 O O . ILE A 1 97 ? -4.191 -11.278 2.386 1.00 84.75 97 ILE A O 1
ATOM 805 N N . PRO A 1 98 ? -6.261 -11.472 3.231 1.00 86.12 98 PRO A N 1
ATOM 806 C CA . PRO A 1 98 ? -6.854 -11.809 1.937 1.00 86.12 98 PRO A CA 1
ATOM 807 C C . PRO A 1 98 ? -6.729 -10.674 0.919 1.00 86.12 98 PRO A C 1
ATOM 809 O O . PRO A 1 98 ? -6.422 -10.928 -0.243 1.00 86.12 98 PRO A O 1
ATOM 812 N N . MET A 1 99 ? -6.890 -9.421 1.355 1.00 79.44 99 MET A N 1
ATOM 813 C CA . MET A 1 99 ? -6.713 -8.265 0.473 1.00 79.44 99 MET A CA 1
ATOM 814 C C . MET A 1 99 ? -5.258 -8.103 0.013 1.00 79.44 99 MET A C 1
ATOM 816 O O . MET A 1 99 ? -5.021 -7.800 -1.154 1.00 79.44 99 MET A O 1
ATOM 820 N N . ALA A 1 100 ? -4.281 -8.344 0.892 1.00 82.19 100 ALA A N 1
ATOM 821 C CA . ALA A 1 100 ? -2.866 -8.325 0.526 1.00 82.19 100 ALA A CA 1
ATOM 822 C C . ALA A 1 100 ? -2.534 -9.412 -0.509 1.00 82.19 100 ALA A C 1
ATOM 824 O O . ALA A 1 100 ? -1.824 -9.136 -1.474 1.00 82.19 100 ALA A O 1
ATOM 825 N N . LYS A 1 101 ? -3.104 -10.616 -0.359 1.00 87.25 101 LYS A N 1
ATOM 826 C CA . LYS A 1 101 ? -2.976 -11.692 -1.355 1.00 87.25 101 LYS A CA 1
ATOM 827 C C . LYS A 1 101 ? -3.577 -11.295 -2.701 1.00 87.25 101 LYS A C 1
ATOM 829 O O . LYS A 1 101 ? -2.878 -11.351 -3.702 1.00 87.25 101 LYS A O 1
ATOM 834 N N . GLN A 1 102 ? -4.809 -10.782 -2.717 1.00 86.25 102 GLN A N 1
ATOM 835 C CA . GLN A 1 102 ? -5.434 -10.291 -3.952 1.00 86.25 102 GLN A CA 1
ATOM 836 C C . GLN A 1 102 ? -4.606 -9.197 -4.633 1.00 86.25 102 GLN A C 1
ATOM 838 O O . GLN A 1 102 ? -4.545 -9.126 -5.858 1.00 86.25 102 GLN A O 1
ATOM 843 N N . MET A 1 103 ? -3.973 -8.315 -3.858 1.00 83.38 103 MET A N 1
ATOM 844 C CA . MET A 1 103 ? -3.105 -7.281 -4.410 1.00 83.38 103 MET A CA 1
ATOM 845 C C . MET A 1 103 ? -1.843 -7.873 -5.040 1.00 83.38 103 MET A C 1
ATOM 847 O O . MET A 1 103 ? -1.481 -7.465 -6.142 1.00 83.38 103 MET A O 1
ATOM 851 N N . ALA A 1 104 ? -1.208 -8.838 -4.374 1.00 86.44 104 ALA A N 1
ATOM 852 C CA . ALA A 1 104 ? -0.061 -9.557 -4.920 1.00 86.44 104 ALA A CA 1
ATOM 853 C C . ALA A 1 104 ? -0.426 -10.290 -6.221 1.00 86.44 104 ALA A C 1
ATOM 855 O O . ALA A 1 104 ? 0.283 -10.150 -7.216 1.00 86.44 104 ALA A O 1
ATOM 856 N N . ASP A 1 105 ? -1.572 -10.973 -6.247 1.00 89.56 105 ASP A N 1
ATOM 857 C CA . ASP A 1 105 ? -2.065 -11.677 -7.434 1.00 89.56 105 ASP A CA 1
ATOM 858 C C . ASP A 1 105 ? -2.331 -10.707 -8.591 1.00 89.56 105 ASP A C 1
ATOM 860 O O . ASP A 1 105 ? -1.904 -10.949 -9.718 1.00 89.56 105 ASP A O 1
ATOM 864 N N . ASN A 1 106 ? -2.967 -9.564 -8.318 1.00 87.06 106 ASN A N 1
ATOM 865 C CA . ASN A 1 106 ? -3.202 -8.531 -9.329 1.00 87.06 106 ASN A CA 1
ATOM 866 C C . ASN A 1 106 ? -1.894 -7.964 -9.898 1.00 87.06 106 ASN A C 1
ATOM 868 O O . ASN A 1 106 ? -1.815 -7.701 -11.096 1.00 87.06 106 ASN A O 1
ATOM 872 N N . ILE A 1 107 ? -0.871 -7.765 -9.061 1.00 86.50 107 ILE A N 1
ATOM 873 C CA . ILE A 1 107 ? 0.452 -7.311 -9.514 1.00 86.50 107 ILE A CA 1
ATOM 874 C C . ILE A 1 107 ? 1.089 -8.373 -10.414 1.00 86.50 107 ILE A C 1
ATOM 876 O O . ILE A 1 107 ? 1.563 -8.042 -11.501 1.00 86.50 107 ILE A O 1
ATOM 880 N N . LEU A 1 108 ? 1.053 -9.642 -10.001 1.00 89.44 108 LEU A N 1
ATOM 881 C CA . LEU A 1 108 ? 1.595 -10.755 -10.780 1.00 89.44 108 LEU A CA 1
ATOM 882 C C . LEU A 1 108 ? 0.890 -10.904 -12.131 1.00 89.44 108 LEU A C 1
ATOM 884 O O . LEU A 1 108 ? 1.558 -11.062 -13.146 1.00 89.44 108 LEU A O 1
ATOM 888 N N . GLN A 1 109 ? -0.433 -10.749 -12.185 1.00 89.75 109 GLN A N 1
ATOM 889 C CA . GLN A 1 109 ? -1.185 -10.789 -13.445 1.00 89.75 109 GLN A CA 1
ATOM 890 C C . GLN A 1 109 ? -0.793 -9.678 -14.430 1.00 89.75 109 GLN A C 1
ATOM 892 O O . GLN A 1 109 ? -0.977 -9.826 -15.636 1.00 89.75 109 GLN A O 1
ATOM 897 N N . LYS A 1 110 ? -0.268 -8.545 -13.947 1.00 91.19 110 LYS A N 1
ATOM 898 C CA . LYS A 1 110 ? 0.209 -7.456 -14.813 1.00 91.19 110 LYS A CA 1
ATOM 899 C C . LYS A 1 110 ? 1.645 -7.653 -15.292 1.00 91.19 110 LYS A C 1
ATOM 901 O O . LYS A 1 110 ? 2.070 -6.914 -16.178 1.00 91.19 110 LYS A O 1
ATOM 906 N N . TYR A 1 111 ? 2.370 -8.631 -14.751 1.00 90.75 111 TYR A N 1
ATOM 907 C CA . TYR A 1 111 ? 3.773 -8.867 -15.078 1.00 90.75 111 TYR A CA 1
ATOM 908 C C . TYR A 1 111 ? 3.982 -9.164 -16.565 1.00 90.75 111 TYR A C 1
ATOM 910 O O . TYR A 1 111 ? 4.810 -8.513 -17.198 1.00 90.75 111 TYR A O 1
ATOM 918 N N . ASP A 1 112 ? 3.198 -10.077 -17.141 1.00 88.75 112 ASP A N 1
ATOM 919 C CA . ASP A 1 112 ? 3.371 -10.477 -18.542 1.00 88.75 112 ASP A CA 1
ATOM 920 C C . ASP A 1 112 ? 3.100 -9.317 -19.506 1.00 88.75 112 ASP A C 1
ATOM 922 O O . ASP A 1 112 ? 3.867 -9.086 -20.438 1.00 88.75 112 ASP A O 1
ATOM 926 N N . VAL A 1 113 ? 2.066 -8.517 -19.225 1.00 92.25 113 VAL A N 1
ATOM 927 C CA . VAL A 1 113 ? 1.743 -7.315 -20.010 1.00 92.25 113 VAL A CA 1
ATOM 928 C C . VAL A 1 113 ? 2.856 -6.271 -19.899 1.00 92.25 113 VAL A C 1
ATOM 930 O O . VAL A 1 113 ? 3.266 -5.693 -20.902 1.00 92.25 113 VAL A O 1
ATOM 933 N N . ALA A 1 114 ? 3.374 -6.029 -18.692 1.00 91.50 114 ALA A N 1
ATOM 934 C CA . ALA A 1 114 ? 4.476 -5.090 -18.488 1.00 91.50 114 ALA A CA 1
ATOM 935 C C . ALA A 1 114 ? 5.759 -5.554 -19.194 1.00 91.50 114 ALA A C 1
ATOM 937 O O . ALA A 1 114 ? 6.467 -4.740 -19.786 1.00 91.50 114 ALA A O 1
ATOM 938 N N . ARG A 1 115 ? 6.038 -6.860 -19.163 1.00 93.25 115 ARG A N 1
ATOM 939 C CA . ARG A 1 115 ? 7.185 -7.471 -19.833 1.00 93.25 115 ARG A CA 1
ATOM 940 C C . ARG A 1 115 ? 7.085 -7.350 -21.351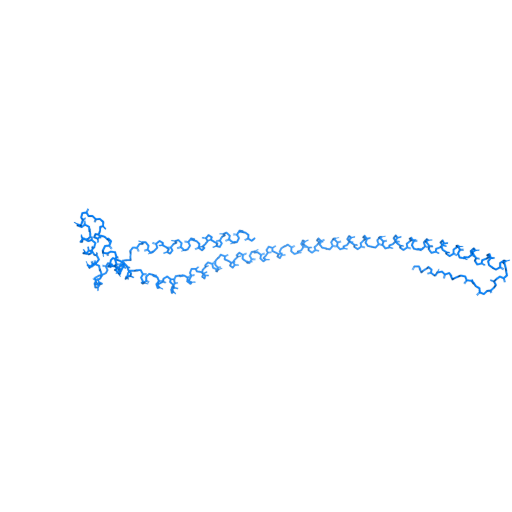 1.00 93.25 115 ARG A C 1
ATOM 942 O O . ARG A 1 115 ? 8.082 -7.015 -21.985 1.00 93.25 115 ARG A O 1
ATOM 949 N N . GLU A 1 116 ? 5.910 -7.596 -21.921 1.00 93.62 116 GLU A N 1
ATOM 950 C CA . GLU A 1 116 ? 5.696 -7.468 -23.364 1.00 93.62 116 GLU A CA 1
ATOM 951 C C . GLU A 1 116 ? 5.824 -6.010 -23.821 1.00 93.62 116 GLU A C 1
ATOM 953 O O . GLU A 1 116 ? 6.543 -5.728 -24.777 1.00 93.62 116 GLU A O 1
ATOM 958 N N . ASN A 1 117 ? 5.238 -5.065 -23.080 1.00 94.19 117 ASN A N 1
ATOM 959 C CA . ASN A 1 117 ? 5.406 -3.638 -23.364 1.00 94.19 117 ASN A CA 1
ATOM 960 C C . ASN A 1 117 ? 6.882 -3.218 -23.297 1.00 94.19 117 ASN A C 1
ATOM 962 O O . ASN A 1 117 ? 7.364 -2.517 -24.181 1.00 94.19 117 ASN A O 1
ATOM 966 N N . LEU A 1 118 ? 7.623 -3.677 -22.280 1.00 93.62 118 LEU A N 1
ATOM 967 C CA . LEU A 1 118 ? 9.055 -3.399 -22.160 1.00 93.62 118 LEU A CA 1
ATOM 968 C C . LEU A 1 118 ? 9.836 -3.951 -23.356 1.00 93.62 118 LEU A C 1
ATOM 970 O O . LEU A 1 118 ? 10.714 -3.269 -23.879 1.00 93.62 118 LEU A O 1
ATOM 974 N N . LYS A 1 119 ? 9.515 -5.170 -23.797 1.00 94.06 119 LYS A N 1
ATOM 975 C CA . LYS A 1 119 ? 10.142 -5.784 -24.968 1.00 94.06 119 LYS A CA 1
ATOM 976 C C . LYS A 1 119 ? 9.905 -4.943 -26.224 1.00 94.06 119 LYS A C 1
ATOM 978 O O . LYS A 1 119 ? 10.864 -4.646 -26.926 1.00 94.06 119 LYS A O 1
ATOM 983 N N . GLN A 1 120 ? 8.668 -4.514 -26.468 1.00 93.25 120 GLN A N 1
ATOM 984 C CA . GLN A 1 120 ? 8.327 -3.672 -27.620 1.00 93.25 120 GLN A CA 1
ATOM 985 C C . GLN A 1 120 ? 9.055 -2.325 -27.584 1.00 93.25 120 GLN A C 1
ATOM 987 O O . GLN A 1 120 ? 9.615 -1.905 -28.595 1.00 93.25 120 GLN A O 1
ATOM 992 N N . THR A 1 121 ? 9.114 -1.678 -26.416 1.00 94.69 121 THR A N 1
ATOM 993 C CA . THR A 1 121 ? 9.857 -0.423 -26.247 1.00 94.69 121 THR A CA 1
ATOM 994 C C . THR A 1 121 ? 11.347 -0.616 -26.514 1.00 94.69 121 THR A C 1
ATOM 996 O O . THR A 1 121 ? 11.930 0.154 -27.270 1.00 94.69 121 THR A O 1
ATOM 999 N N . LEU A 1 122 ? 11.964 -1.667 -25.966 1.00 95.12 122 LEU A N 1
ATOM 1000 C CA . LEU A 1 122 ? 13.382 -1.957 -26.197 1.00 95.12 122 LEU A CA 1
ATOM 1001 C C . LEU A 1 122 ? 13.678 -2.274 -27.666 1.00 95.12 122 LEU A C 1
ATOM 1003 O O . LEU A 1 122 ? 14.695 -1.826 -28.192 1.00 95.12 122 LEU A O 1
ATOM 1007 N N . GLU A 1 123 ? 12.803 -3.022 -28.340 1.00 94.62 123 GLU A N 1
ATOM 1008 C CA . GLU A 1 123 ? 12.935 -3.290 -29.774 1.00 94.62 123 GLU A CA 1
ATOM 1009 C C . GLU A 1 123 ? 12.862 -2.000 -30.597 1.00 94.62 123 GLU A C 1
ATOM 1011 O O . GLU A 1 123 ? 13.645 -1.826 -31.535 1.00 94.62 123 GLU A O 1
ATOM 1016 N N . GLN A 1 124 ? 11.956 -1.087 -30.246 1.00 95.06 124 GLN A N 1
ATOM 1017 C CA . GLN A 1 124 ? 11.823 0.198 -30.924 1.00 95.06 124 GLN A CA 1
ATOM 1018 C C . GLN A 1 124 ? 13.037 1.102 -30.670 1.00 95.06 124 GLN A C 1
ATOM 1020 O O . GLN A 1 124 ? 13.638 1.594 -31.624 1.00 95.06 124 GLN A O 1
ATOM 1025 N N . GLU A 1 125 ? 13.467 1.246 -29.414 1.00 95.31 125 GLU A N 1
ATOM 1026 C CA . GLU A 1 125 ? 14.661 2.020 -29.058 1.00 95.31 125 GLU A CA 1
ATOM 1027 C C . GLU A 1 125 ? 15.924 1.472 -29.736 1.00 95.31 125 GLU A C 1
ATOM 1029 O O . GLU A 1 125 ? 16.779 2.238 -30.185 1.00 95.31 125 GLU A O 1
ATOM 1034 N N . ALA A 1 126 ? 16.056 0.145 -29.837 1.00 95.56 126 ALA A N 1
ATOM 1035 C CA . ALA A 1 126 ? 17.173 -0.482 -30.532 1.00 95.56 126 ALA A CA 1
ATOM 1036 C C . ALA A 1 126 ? 17.162 -0.142 -32.028 1.00 95.56 126 ALA A C 1
ATOM 1038 O O . ALA A 1 126 ? 18.201 0.240 -32.571 1.00 95.56 126 ALA A O 1
ATOM 1039 N N . LYS A 1 127 ? 15.999 -0.227 -32.690 1.00 96.12 127 LYS A N 1
ATOM 1040 C CA . LYS A 1 127 ? 15.852 0.147 -34.107 1.00 96.12 127 LYS A CA 1
ATOM 1041 C C . LYS A 1 127 ? 16.205 1.612 -34.341 1.00 96.12 127 LYS A C 1
ATOM 1043 O O . LYS A 1 127 ? 16.964 1.909 -35.260 1.00 96.12 127 LYS A O 1
ATOM 1048 N N . GLU A 1 128 ? 15.701 2.508 -33.499 1.00 96.00 128 GLU A N 1
ATOM 1049 C CA . GLU A 1 128 ? 15.966 3.945 -33.600 1.00 96.00 128 GLU A CA 1
ATOM 1050 C C . GLU A 1 128 ? 17.450 4.264 -33.401 1.00 96.00 128 GLU A C 1
ATOM 1052 O O . GLU A 1 128 ? 18.033 4.990 -34.206 1.00 96.00 128 GLU A O 1
ATOM 1057 N N . LYS A 1 129 ? 18.100 3.662 -32.395 1.00 96.19 129 LYS A N 1
ATOM 1058 C CA . LYS A 1 129 ? 19.544 3.836 -32.173 1.00 96.19 129 LYS A CA 1
ATOM 1059 C C . LYS A 1 129 ? 20.379 3.297 -33.328 1.00 96.19 129 LYS A C 1
ATOM 1061 O O . LYS A 1 129 ? 21.344 3.946 -33.722 1.00 96.19 129 LYS A O 1
ATOM 1066 N N . ILE A 1 130 ? 20.026 2.133 -33.878 1.00 96.06 130 ILE A N 1
ATOM 1067 C CA . ILE A 1 130 ? 20.732 1.568 -35.034 1.00 96.06 130 ILE A CA 1
ATOM 1068 C C . ILE A 1 130 ? 20.585 2.495 -36.244 1.00 96.06 130 ILE A C 1
ATOM 1070 O O . ILE A 1 130 ? 21.592 2.825 -36.865 1.00 96.06 130 ILE A O 1
ATOM 1074 N N . ALA A 1 131 ? 19.370 2.957 -36.548 1.00 96.25 131 ALA A N 1
ATOM 1075 C CA . ALA A 1 131 ? 19.124 3.857 -37.673 1.00 96.25 131 ALA A CA 1
ATOM 1076 C C . ALA A 1 131 ? 19.874 5.190 -37.516 1.00 96.25 131 ALA A C 1
ATOM 1078 O O . ALA A 1 131 ? 20.523 5.651 -38.455 1.00 96.25 131 ALA A O 1
ATOM 1079 N N . TYR A 1 132 ? 19.849 5.775 -36.317 1.00 96.44 132 TYR A N 1
ATOM 1080 C CA . TYR A 1 132 ? 20.593 6.993 -36.008 1.00 96.44 132 TYR A CA 1
ATOM 1081 C C . TYR A 1 132 ? 22.105 6.800 -36.177 1.00 96.44 132 TYR A C 1
ATOM 1083 O O . TYR A 1 132 ? 22.766 7.603 -36.836 1.00 96.44 132 TYR A O 1
ATOM 1091 N N . ASN A 1 133 ? 22.655 5.705 -35.644 1.00 95.12 133 ASN A N 1
ATOM 1092 C CA . ASN A 1 133 ? 24.076 5.397 -35.786 1.00 95.12 133 ASN A CA 1
ATOM 1093 C C . ASN A 1 133 ? 24.458 5.175 -37.254 1.00 95.12 133 ASN A C 1
ATOM 1095 O O . ASN A 1 133 ? 25.482 5.686 -37.685 1.00 95.12 133 ASN A O 1
ATOM 1099 N N . GLN A 1 134 ? 23.626 4.487 -38.042 1.00 94.81 134 GLN A N 1
ATOM 1100 C CA . GLN A 1 134 ? 23.859 4.306 -39.478 1.00 94.81 134 GLN A CA 1
ATOM 1101 C C . GLN A 1 134 ? 23.909 5.644 -40.222 1.00 94.81 134 GLN A C 1
ATOM 1103 O O . GLN A 1 134 ? 24.817 5.856 -41.026 1.00 94.81 134 GLN A O 1
ATOM 1108 N N . GLN A 1 135 ? 22.985 6.563 -39.930 1.00 95.25 135 GLN A N 1
ATOM 1109 C CA . GLN A 1 135 ? 22.999 7.909 -40.511 1.00 95.25 135 GLN A CA 1
ATOM 1110 C C . GLN A 1 135 ? 24.257 8.686 -40.112 1.00 95.25 135 GLN A C 1
ATOM 1112 O O . GLN A 1 135 ? 24.889 9.319 -40.958 1.00 95.25 135 GLN A O 1
ATOM 1117 N N . LEU A 1 136 ? 24.651 8.617 -38.838 1.00 94.69 136 LEU A N 1
ATOM 1118 C CA . LEU A 1 136 ? 25.850 9.290 -38.347 1.00 94.69 136 LEU A CA 1
ATOM 1119 C C . LEU A 1 136 ? 27.122 8.716 -38.984 1.00 94.69 136 LEU A C 1
ATOM 1121 O O . LEU A 1 136 ? 27.988 9.480 -39.403 1.00 94.69 136 LEU A O 1
ATOM 1125 N N . THR A 1 137 ? 27.214 7.391 -39.119 1.00 92.00 137 THR A N 1
ATOM 1126 C CA . THR A 1 137 ? 28.319 6.721 -39.811 1.00 92.00 137 THR A CA 1
ATOM 1127 C C . THR A 1 137 ? 28.375 7.137 -41.276 1.00 92.00 137 THR A C 1
ATOM 1129 O O . THR A 1 137 ? 29.445 7.499 -41.752 1.00 92.00 137 THR A O 1
ATOM 1132 N N . GLN A 1 138 ? 27.245 7.160 -41.991 1.00 92.56 138 GLN A N 1
ATOM 1133 C CA . GLN A 1 138 ? 27.206 7.621 -43.384 1.00 92.56 138 GLN A CA 1
ATOM 1134 C C . GLN A 1 138 ? 27.678 9.070 -43.520 1.00 92.56 138 GLN A C 1
ATOM 1136 O O . GLN A 1 138 ? 28.470 9.378 -44.412 1.00 92.56 138 GLN A O 1
ATOM 1141 N N . LYS A 1 139 ? 27.243 9.947 -42.609 1.00 93.44 139 LYS A N 1
ATOM 1142 C CA . LYS A 1 139 ? 27.685 11.340 -42.582 1.00 93.44 139 LYS A CA 1
ATOM 1143 C C . LYS A 1 139 ? 29.190 11.450 -42.340 1.00 93.44 139 LYS A C 1
ATOM 1145 O O . LYS A 1 139 ? 29.868 12.116 -43.110 1.00 93.44 139 LYS A O 1
ATOM 1150 N N . LEU A 1 140 ? 29.722 10.743 -41.342 1.00 92.38 140 LEU A N 1
ATOM 1151 C CA . LEU A 1 140 ? 31.159 10.720 -41.056 1.00 92.38 140 LEU A CA 1
ATOM 1152 C C . LEU A 1 140 ? 31.980 10.183 -42.234 1.00 92.38 140 LEU A C 1
ATOM 1154 O O . LEU A 1 140 ? 33.036 10.735 -42.530 1.00 92.38 140 LEU A O 1
ATOM 1158 N N . LYS A 1 141 ? 31.490 9.150 -42.936 1.00 92.00 141 LYS A N 1
ATOM 1159 C CA . LYS A 1 141 ? 32.132 8.650 -44.161 1.00 92.00 141 LYS A CA 1
ATOM 1160 C C . LYS A 1 141 ? 32.167 9.737 -45.240 1.00 92.00 141 LYS A C 1
ATOM 1162 O O . LYS A 1 141 ? 33.221 9.979 -45.818 1.00 92.00 141 LYS A O 1
ATOM 1167 N N . SER A 1 142 ? 31.048 10.424 -45.478 1.00 92.44 142 SER A N 1
ATOM 1168 C CA . SER A 1 142 ? 30.981 11.526 -46.448 1.00 92.44 142 SER A CA 1
ATOM 1169 C C . SER A 1 142 ? 31.930 12.671 -46.086 1.00 92.44 142 SER A C 1
ATOM 1171 O O . SER A 1 142 ? 32.697 13.125 -46.934 1.00 92.44 142 SER A O 1
ATOM 1173 N N . ASP A 1 143 ? 31.914 13.113 -44.828 1.00 93.50 143 ASP A N 1
ATOM 1174 C CA . ASP A 1 143 ? 32.772 14.194 -44.336 1.00 93.50 143 ASP A CA 1
ATOM 1175 C C . ASP A 1 143 ? 34.258 13.804 -44.440 1.00 93.50 143 ASP A C 1
ATOM 1177 O O . ASP A 1 143 ? 35.087 14.613 -44.861 1.00 93.50 143 ASP A O 1
ATOM 1181 N N . GLY A 1 144 ? 34.591 12.542 -44.147 1.00 92.06 144 GLY A N 1
ATOM 1182 C CA . GLY A 1 144 ? 35.934 11.990 -44.319 1.00 92.06 144 GLY A CA 1
ATOM 1183 C C . GLY A 1 144 ? 36.403 11.979 -45.776 1.00 92.06 144 GLY A C 1
ATOM 1184 O O . GLY A 1 144 ? 37.552 12.329 -46.043 1.00 92.06 144 GLY A O 1
ATOM 1185 N N . ILE A 1 145 ? 35.531 11.626 -46.731 1.00 93.38 145 ILE A N 1
ATOM 1186 C CA . ILE A 1 145 ? 35.857 11.654 -48.169 1.00 93.38 145 ILE A CA 1
ATOM 1187 C C . ILE A 1 145 ? 36.150 13.089 -48.615 1.00 93.38 145 ILE A C 1
ATOM 1189 O O . ILE A 1 145 ? 37.162 13.328 -49.272 1.00 93.38 145 ILE A O 1
ATOM 1193 N N . ILE A 1 146 ? 35.299 14.044 -48.223 1.00 94.19 146 ILE A N 1
ATOM 1194 C CA . ILE A 1 146 ? 35.475 15.466 -48.553 1.00 94.19 146 ILE A CA 1
ATOM 1195 C C . ILE A 1 146 ? 36.797 15.986 -47.979 1.00 94.19 146 ILE A C 1
ATOM 1197 O O . ILE A 1 146 ? 37.562 16.639 -48.690 1.00 94.19 146 ILE A O 1
ATOM 1201 N N . TYR A 1 147 ? 37.086 15.670 -46.713 1.00 94.88 147 TYR A N 1
ATOM 1202 C CA . TYR A 1 147 ? 38.343 16.037 -46.065 1.00 94.88 147 TYR A CA 1
ATOM 1203 C C . TYR A 1 147 ? 39.550 15.461 -46.813 1.00 94.88 147 TYR A C 1
ATOM 1205 O O . TYR A 1 147 ? 40.456 16.209 -47.177 1.00 94.88 147 TYR A O 1
ATOM 1213 N N . ASN A 1 148 ? 39.545 14.154 -47.092 1.00 94.25 148 ASN A N 1
ATOM 1214 C CA . ASN A 1 148 ? 40.649 13.492 -47.782 1.00 94.25 148 ASN A CA 1
ATOM 1215 C C . ASN A 1 148 ? 40.866 14.078 -49.179 1.00 94.25 148 ASN A C 1
ATOM 1217 O O . ASN A 1 148 ? 42.005 14.311 -49.563 1.00 94.25 148 ASN A O 1
ATOM 1221 N N . GLN A 1 149 ? 39.794 14.392 -49.909 1.00 94.19 149 GLN A N 1
ATOM 1222 C CA . GLN A 1 149 ? 39.903 15.019 -51.223 1.00 94.19 149 GLN A CA 1
ATOM 1223 C C . GLN A 1 149 ? 40.507 16.429 -51.146 1.00 94.19 149 GLN A C 1
ATOM 1225 O O . GLN A 1 149 ? 41.349 16.783 -51.971 1.00 94.19 149 GLN A O 1
ATOM 1230 N N . ALA A 1 150 ? 40.128 17.227 -50.143 1.00 94.25 150 ALA A N 1
ATOM 1231 C CA . ALA A 1 150 ? 40.737 18.535 -49.911 1.00 94.25 150 ALA A CA 1
ATOM 1232 C C . ALA A 1 150 ? 42.229 18.415 -49.559 1.00 94.25 150 ALA A C 1
ATOM 1234 O O . ALA A 1 150 ? 43.046 19.145 -50.119 1.00 94.25 150 ALA A O 1
ATOM 1235 N N . VAL A 1 151 ? 42.590 17.466 -48.690 1.00 93.94 151 VAL A N 1
ATOM 1236 C CA . VAL A 1 151 ? 43.982 17.173 -48.320 1.00 93.94 151 VAL A CA 1
ATOM 1237 C C . VAL A 1 151 ? 44.803 16.740 -49.530 1.00 93.94 151 VAL A C 1
ATOM 1239 O O . VAL A 1 151 ? 45.882 17.284 -49.741 1.00 93.94 151 VAL A O 1
ATOM 1242 N N . THR A 1 152 ? 44.292 15.828 -50.362 1.00 93.38 152 THR A N 1
ATOM 1243 C CA . THR A 1 152 ? 44.977 15.406 -51.590 1.00 93.38 152 THR A CA 1
ATOM 1244 C C . THR A 1 152 ? 45.232 16.591 -52.514 1.00 93.38 152 THR A C 1
ATOM 1246 O O . THR A 1 152 ? 46.355 16.756 -52.976 1.00 93.38 152 THR A O 1
ATOM 1249 N N . ASN A 1 153 ? 44.238 17.459 -52.728 1.00 92.88 153 ASN A N 1
ATOM 1250 C CA . ASN A 1 153 ? 44.414 18.651 -53.560 1.00 92.88 153 ASN A CA 1
ATOM 1251 C C . ASN A 1 153 ? 45.490 19.596 -52.996 1.00 92.88 153 ASN A C 1
ATOM 1253 O O . ASN A 1 153 ? 46.287 20.137 -53.757 1.00 92.88 153 ASN A O 1
ATOM 1257 N N . ILE A 1 154 ? 45.524 19.795 -51.672 1.00 91.81 154 ILE A N 1
ATOM 1258 C CA . ILE A 1 154 ? 46.542 20.629 -51.017 1.00 91.81 154 ILE A CA 1
ATOM 1259 C C . ILE A 1 154 ? 47.930 19.998 -51.162 1.00 91.81 154 ILE A C 1
ATOM 1261 O O . ILE A 1 154 ? 48.862 20.697 -51.551 1.00 91.81 154 ILE A O 1
ATOM 1265 N N . ASN A 1 155 ? 48.066 18.696 -50.903 1.00 91.31 155 ASN A N 1
ATOM 1266 C CA . ASN A 1 155 ? 49.339 17.988 -51.035 1.00 91.31 155 ASN A CA 1
ATOM 1267 C C . ASN A 1 155 ? 49.855 18.051 -52.479 1.00 91.31 155 ASN A C 1
ATOM 1269 O O . ASN A 1 155 ? 51.008 18.407 -52.688 1.00 91.31 155 ASN A O 1
ATOM 1273 N N . SER A 1 156 ? 48.993 17.855 -53.484 1.00 88.25 156 SER A N 1
ATOM 1274 C CA . SER A 1 156 ? 49.378 18.014 -54.894 1.00 88.25 156 SER A CA 1
ATOM 1275 C C . SER A 1 156 ? 49.852 19.434 -55.233 1.00 88.25 156 SER A C 1
ATOM 1277 O O . SER A 1 156 ? 50.769 19.603 -56.034 1.00 88.25 156 SER A O 1
ATOM 1279 N N . CYS A 1 157 ? 49.268 20.471 -54.622 1.00 88.81 157 CYS A N 1
ATOM 1280 C CA . CYS A 1 157 ? 49.766 21.841 -54.768 1.00 88.81 157 CYS A CA 1
ATOM 1281 C C . CYS A 1 157 ? 51.137 22.036 -54.100 1.00 88.81 157 CYS A C 1
ATOM 1283 O O . CYS A 1 157 ? 51.992 22.708 -54.673 1.00 88.81 157 CYS A O 1
ATOM 1285 N N . LEU A 1 158 ? 51.360 21.461 -52.913 1.00 87.50 158 LEU A N 1
ATOM 1286 C CA . LEU A 1 158 ? 52.645 21.533 -52.206 1.00 87.50 158 LEU A CA 1
ATOM 1287 C C . LEU A 1 158 ? 53.761 20.817 -52.981 1.00 87.50 158 LEU A C 1
ATOM 1289 O O . LEU A 1 158 ? 54.850 21.374 -53.126 1.00 87.50 158 LEU A O 1
ATOM 1293 N N . GLU A 1 159 ? 53.464 19.644 -53.545 1.00 87.44 159 GLU A N 1
ATOM 1294 C CA . GLU A 1 159 ? 54.360 18.906 -54.443 1.00 87.44 159 GLU A CA 1
ATOM 1295 C C . GLU A 1 159 ? 54.716 19.736 -55.686 1.00 87.44 159 GLU A C 1
ATOM 1297 O O . GLU A 1 159 ? 55.889 19.854 -56.038 1.00 87.44 159 GLU A O 1
ATOM 1302 N N . ALA A 1 160 ? 53.726 20.377 -56.324 1.00 88.31 160 ALA A N 1
ATOM 1303 C CA . ALA A 1 160 ? 53.947 21.239 -57.490 1.00 88.31 160 ALA A CA 1
ATOM 1304 C C . ALA A 1 160 ? 54.793 22.489 -57.178 1.00 88.31 160 ALA A C 1
ATOM 1306 O O . ALA A 1 160 ? 55.380 23.079 -58.084 1.00 88.31 160 ALA A O 1
ATOM 1307 N N . MET A 1 161 ? 54.858 22.893 -55.907 1.00 87.75 161 MET A N 1
ATOM 1308 C CA . MET A 1 161 ? 55.703 23.981 -55.409 1.00 87.75 161 MET A CA 1
ATOM 1309 C C . MET A 1 161 ? 57.078 23.499 -54.908 1.00 87.75 161 MET A C 1
ATOM 1311 O O . MET A 1 161 ? 57.822 24.298 -54.342 1.00 87.75 161 MET A O 1
ATOM 1315 N N . GLU A 1 162 ? 57.413 22.217 -55.098 1.00 83.88 162 GLU A N 1
ATOM 1316 C CA . GLU A 1 162 ? 58.648 21.558 -54.637 1.00 83.88 162 GLU A CA 1
ATOM 1317 C C . GLU A 1 162 ? 58.849 21.571 -53.104 1.00 83.88 162 GLU A C 1
ATOM 1319 O O . GLU A 1 162 ? 59.961 21.379 -52.603 1.00 83.88 162 GLU A O 1
ATOM 1324 N N . ILE A 1 163 ? 57.772 21.750 -52.328 1.00 79.62 163 ILE A N 1
ATOM 1325 C CA . ILE A 1 163 ? 57.800 21.702 -50.859 1.00 79.62 163 ILE A CA 1
ATOM 1326 C C . ILE A 1 163 ? 57.645 20.239 -50.416 1.00 79.62 163 ILE A C 1
ATOM 1328 O O . ILE A 1 163 ? 56.573 19.792 -50.016 1.00 79.62 163 ILE A O 1
ATOM 1332 N N . ASN A 1 164 ? 58.733 19.474 -50.515 1.00 71.38 164 ASN A N 1
ATOM 1333 C CA . ASN A 1 164 ? 58.740 18.040 -50.213 1.00 71.38 164 ASN A CA 1
ATOM 1334 C C . ASN A 1 164 ? 58.874 17.753 -48.702 1.00 71.38 164 ASN A C 1
ATOM 1336 O O . ASN A 1 164 ? 59.702 18.357 -48.019 1.00 71.38 164 ASN A O 1
ATOM 1340 N N . GLY A 1 165 ? 58.107 16.778 -48.192 1.00 70.00 165 GLY A N 1
ATOM 1341 C CA . GLY A 1 165 ? 58.202 16.275 -46.809 1.00 70.00 165 GLY A CA 1
ATOM 1342 C C . GLY A 1 165 ? 57.174 16.835 -45.814 1.00 70.00 165 GLY A C 1
ATOM 1343 O O . GLY A 1 165 ? 57.282 16.563 -44.618 1.00 70.00 165 GLY A O 1
ATOM 1344 N N . HIS A 1 166 ? 56.176 17.587 -46.291 1.00 78.81 166 HIS A N 1
ATOM 1345 C CA . HIS A 1 166 ? 55.110 18.187 -45.476 1.00 78.81 166 HIS A CA 1
ATOM 1346 C C . HIS A 1 166 ? 53.702 17.755 -45.913 1.00 78.81 166 HIS A C 1
ATOM 1348 O O . HIS A 1 166 ? 52.764 18.551 -45.864 1.00 78.81 166 HIS A O 1
ATOM 1354 N N . ASP A 1 167 ? 53.544 16.495 -46.319 1.00 82.44 167 ASP A N 1
ATOM 1355 C CA . ASP A 1 167 ? 52.234 15.974 -46.704 1.00 82.44 167 ASP A CA 1
ATOM 1356 C C . ASP A 1 167 ? 51.279 15.969 -45.512 1.00 82.44 167 ASP A C 1
ATOM 1358 O O . ASP A 1 167 ? 51.576 15.455 -44.426 1.00 82.44 167 ASP A O 1
ATOM 1362 N N . LEU A 1 168 ? 50.097 16.535 -45.725 1.00 88.25 168 LEU A N 1
ATOM 1363 C CA . LEU A 1 168 ? 49.019 16.481 -44.756 1.00 88.25 168 LEU A CA 1
ATOM 1364 C C . LEU A 1 168 ? 48.462 15.049 -44.674 1.00 88.25 168 LEU A C 1
ATOM 1366 O O . LEU A 1 168 ? 48.337 14.371 -45.701 1.00 88.25 168 LEU A O 1
ATOM 1370 N N . PRO A 1 169 ? 48.094 14.578 -43.469 1.00 88.88 169 PRO A N 1
ATOM 1371 C CA . PRO A 1 169 ? 47.660 13.205 -43.262 1.00 88.88 169 PRO A CA 1
ATOM 1372 C C . PRO A 1 169 ? 46.234 12.966 -43.772 1.00 88.88 169 PRO A C 1
ATOM 1374 O O . PRO A 1 169 ? 45.312 13.739 -43.492 1.00 88.88 169 PRO A O 1
ATOM 1377 N N . LEU A 1 170 ? 46.050 11.831 -44.449 1.00 90.31 170 LEU A N 1
ATOM 1378 C CA . LEU A 1 170 ? 44.738 11.295 -44.807 1.00 90.31 170 LEU A CA 1
ATOM 1379 C C . LEU A 1 170 ? 44.131 10.524 -43.630 1.00 90.31 170 LEU A C 1
ATOM 1381 O O . LEU A 1 170 ? 44.829 9.830 -42.888 1.00 90.31 170 LEU A O 1
ATOM 1385 N N . VAL A 1 171 ? 42.812 10.617 -43.480 1.00 90.38 171 VAL A N 1
ATOM 1386 C CA . VAL A 1 171 ? 42.058 9.871 -42.469 1.00 90.38 171 VAL A CA 1
ATOM 1387 C C . VAL A 1 171 ? 41.581 8.551 -43.064 1.00 90.38 171 VAL A C 1
ATOM 1389 O O . VAL A 1 171 ? 41.008 8.520 -44.153 1.00 90.38 171 VAL A O 1
ATOM 1392 N N . ASN A 1 172 ? 41.789 7.451 -42.338 1.00 84.31 172 ASN A N 1
ATOM 1393 C CA . ASN A 1 172 ? 41.277 6.146 -42.742 1.00 84.31 172 ASN A CA 1
ATOM 1394 C C . ASN A 1 172 ? 39.784 6.032 -42.401 1.00 84.31 172 ASN A C 1
ATOM 1396 O O . ASN A 1 172 ? 39.395 6.123 -41.234 1.00 84.31 172 ASN A O 1
ATOM 1400 N N . ILE A 1 173 ? 38.956 5.832 -43.421 1.00 81.00 173 ILE A N 1
ATOM 140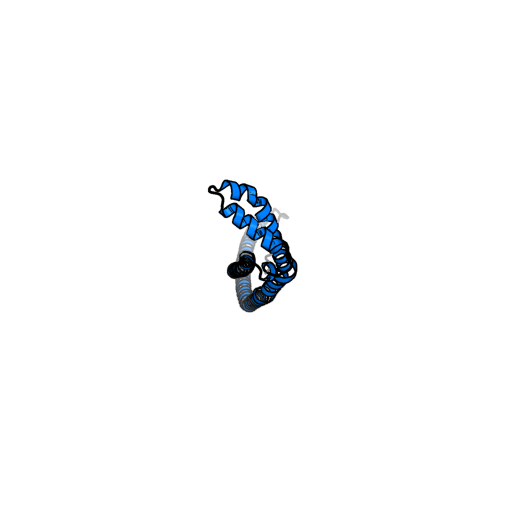1 C CA . ILE A 1 173 ? 37.510 5.688 -43.284 1.00 81.00 173 ILE A CA 1
ATOM 1402 C C . ILE A 1 173 ? 37.226 4.190 -43.176 1.00 81.00 173 ILE A C 1
ATOM 1404 O O . ILE A 1 173 ? 37.239 3.482 -44.177 1.00 81.00 173 ILE A O 1
ATOM 1408 N N . ILE A 1 174 ? 37.039 3.702 -41.948 1.00 67.06 174 ILE A N 1
ATOM 1409 C CA . ILE A 1 174 ? 36.762 2.284 -41.678 1.00 67.06 174 ILE A CA 1
ATOM 1410 C C . ILE A 1 174 ? 35.359 1.937 -42.192 1.00 67.06 174 ILE A C 1
ATOM 1412 O O . ILE A 1 174 ? 34.421 2.725 -42.013 1.00 67.06 174 ILE A O 1
ATOM 1416 N N . ASP A 1 175 ? 35.231 0.770 -42.829 1.00 56.97 175 ASP A N 1
ATOM 1417 C CA . ASP A 1 175 ? 33.968 0.291 -43.388 1.00 56.97 175 ASP A CA 1
ATOM 1418 C C . ASP A 1 175 ? 32.959 -0.237 -42.368 1.00 56.97 175 ASP A C 1
ATOM 1420 O O . ASP A 1 175 ? 33.349 -1.008 -41.463 1.00 56.97 175 ASP A O 1
#